Protein AF-A0A183DZM3-F1 (afdb_monomer_lite)

Foldseek 3Di:
DEAELCCVDPDPPCVVVSVVRVVCVVPDPAAYEYEYAEDDPVLDLVVSLVVLVVVLVPDDPVVCVVCDVCNSVVVSVVSVVCNVPFHHHDCVQVVVLVVCSPPPPDHDSYHQTGPSSPPD

Secondary structure (DSSP, 8-state):
-B--GGGTS--TT-HHHHHHHHHHHHH--S-EEEE-SB-STT--HHHHHHHHHHHHHHS-HHHHHHH-TTHHHHHHHHHHHHHHHH-BS--HHHHHHHHHHHH-SS--SEEEESHHHHH-

InterPro domains:
  IPR036291 NAD(P)-binding domain superfamily [SSF51735] (2-115)

Sequence (120 aa):
MCGSSCMLFAIPGYGPYASSKAALGAYTDVIMIMPGSFESGMQDTGRLLRMMDNVWNRSSQEIRNEYGSDYNDKAKAVVKQLQSKLIAKDITWVIEAYYEAIAAKRPKLLYRIGWDAVLL

Radius of gyration: 17.03 Å; chains: 1; bounding box: 40×25×46 Å

pLDDT: mean 90.82, std 5.56, range [72.31, 97.19]

Organism: NCBI:txid637853

Structure (mmCIF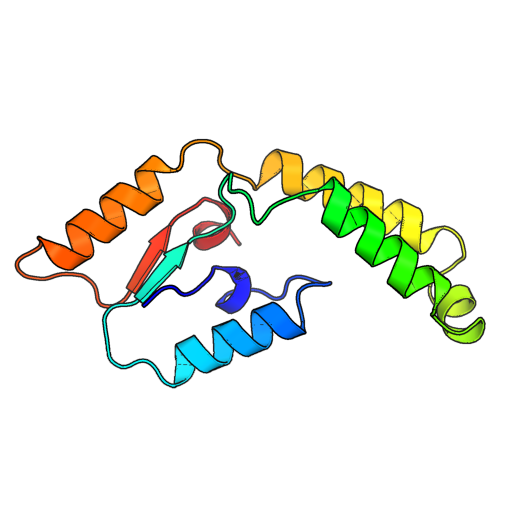, N/CA/C/O backbone):
data_AF-A0A183DZM3-F1
#
_entry.id   AF-A0A183DZM3-F1
#
loop_
_atom_site.group_PDB
_atom_site.id
_atom_site.type_symbol
_atom_site.label_atom_id
_atom_site.label_alt_id
_atom_site.label_comp_id
_atom_site.label_asym_id
_atom_site.label_entity_id
_atom_site.label_seq_id
_atom_site.pdbx_PDB_ins_code
_atom_site.Cartn_x
_atom_site.Cartn_y
_atom_site.Cartn_z
_atom_site.occupancy
_atom_site.B_iso_or_equiv
_atom_site.auth_seq_id
_atom_site.auth_comp_id
_atom_site.auth_asym_id
_atom_site.auth_atom_id
_atom_site.pdbx_PDB_model_num
ATOM 1 N N . MET A 1 1 ? 0.915 -3.387 -15.639 1.00 90.75 1 MET A N 1
ATOM 2 C CA . MET A 1 1 ? -0.263 -3.114 -14.783 1.00 90.75 1 MET A CA 1
ATOM 3 C C . MET A 1 1 ? 0.161 -2.797 -13.356 1.00 90.75 1 MET A C 1
ATOM 5 O O . MET A 1 1 ? 1.166 -3.327 -12.896 1.00 90.75 1 MET A O 1
ATOM 9 N N . CYS A 1 2 ? -0.589 -1.934 -12.663 1.00 90.81 2 CYS A N 1
ATOM 10 C CA . CYS A 1 2 ? -0.285 -1.502 -11.293 1.00 90.81 2 CYS A CA 1
ATOM 11 C C . CYS A 1 2 ? -1.059 -2.335 -10.257 1.00 90.81 2 CYS A C 1
ATOM 13 O O . CYS A 1 2 ? -2.258 -2.126 -10.048 1.00 90.81 2 CYS A O 1
ATOM 15 N N . GLY A 1 3 ? -0.365 -3.258 -9.594 1.00 93.25 3 GLY A N 1
ATOM 16 C CA . GLY A 1 3 ? -0.841 -4.031 -8.447 1.00 93.25 3 GLY A CA 1
ATOM 17 C C . GLY A 1 3 ? -0.762 -3.247 -7.131 1.00 93.25 3 GLY A C 1
ATOM 18 O O . GLY A 1 3 ? -0.897 -2.021 -7.115 1.00 93.25 3 GLY A O 1
ATOM 19 N N . SER A 1 4 ? -0.609 -3.954 -6.011 1.00 92.81 4 SER A N 1
ATOM 20 C CA . SER A 1 4 ? -0.386 -3.388 -4.671 1.00 92.81 4 SER A CA 1
ATOM 21 C C . SER A 1 4 ? 0.085 -4.479 -3.705 1.00 92.81 4 SER A C 1
ATOM 23 O O . SER A 1 4 ? -0.353 -5.621 -3.833 1.00 92.81 4 SER A O 1
ATOM 25 N N . SER A 1 5 ? 0.925 -4.138 -2.725 1.00 90.81 5 SER A N 1
ATOM 26 C CA . SER A 1 5 ? 1.377 -5.059 -1.667 1.00 90.81 5 SER A CA 1
ATOM 27 C C . SER A 1 5 ? 0.237 -5.708 -0.873 1.00 90.81 5 SER A C 1
ATOM 29 O O . SER A 1 5 ? 0.394 -6.836 -0.422 1.00 90.81 5 SER A O 1
ATOM 31 N N . CYS A 1 6 ? -0.946 -5.086 -0.796 1.00 89.31 6 CYS A N 1
ATOM 32 C CA . CYS A 1 6 ? -2.123 -5.650 -0.118 1.00 89.31 6 CYS A CA 1
ATOM 33 C C . CYS A 1 6 ? -2.660 -6.959 -0.731 1.00 89.31 6 CYS A C 1
ATOM 35 O O . CYS A 1 6 ? -3.565 -7.572 -0.173 1.00 89.31 6 CYS A O 1
ATOM 37 N N . MET A 1 7 ? -2.137 -7.390 -1.884 1.00 88.25 7 MET A N 1
ATOM 38 C CA . MET A 1 7 ? -2.411 -8.725 -2.429 1.00 88.25 7 MET A CA 1
ATOM 39 C C . MET A 1 7 ? -1.595 -9.825 -1.734 1.00 88.25 7 MET A C 1
ATOM 41 O O . MET A 1 7 ? -1.902 -11.000 -1.905 1.00 88.25 7 MET A O 1
ATOM 45 N N . LEU A 1 8 ? -0.548 -9.460 -0.989 1.00 87.69 8 LEU A N 1
ATOM 46 C CA . LEU A 1 8 ? 0.330 -10.389 -0.274 1.00 87.69 8 LEU A CA 1
ATOM 47 C C . LEU A 1 8 ? -0.146 -10.629 1.162 1.00 87.69 8 LEU A C 1
ATOM 49 O O . LEU A 1 8 ? -0.032 -11.742 1.666 1.00 87.69 8 LEU A O 1
ATOM 53 N N . PHE A 1 9 ? -0.721 -9.607 1.795 1.00 84.50 9 PHE A N 1
ATOM 54 C CA . PHE A 1 9 ? -1.208 -9.658 3.170 1.00 84.50 9 PHE A CA 1
ATOM 55 C C . PHE A 1 9 ? -2.497 -8.851 3.329 1.00 84.50 9 PHE A C 1
ATOM 57 O O . PHE A 1 9 ? -2.724 -7.839 2.661 1.00 84.50 9 PHE A O 1
ATOM 64 N N . ALA A 1 10 ? -3.352 -9.286 4.253 1.00 78.69 10 ALA A N 1
ATOM 65 C CA . ALA A 1 10 ? -4.594 -8.593 4.550 1.00 78.69 10 ALA A CA 1
ATOM 66 C C . ALA A 1 10 ? -4.328 -7.342 5.399 1.00 78.69 10 ALA A C 1
ATOM 68 O O . ALA A 1 10 ? -3.736 -7.424 6.475 1.00 78.69 10 ALA A O 1
ATOM 69 N N . ILE A 1 11 ? -4.825 -6.191 4.943 1.00 77.06 11 ILE A N 1
ATOM 70 C CA . ILE A 1 11 ? -4.799 -4.944 5.713 1.00 77.06 11 ILE A CA 1
ATOM 71 C C . ILE A 1 11 ? -6.227 -4.624 6.170 1.00 77.06 11 ILE A C 1
ATOM 73 O O . ILE A 1 11 ? -7.082 -4.316 5.327 1.00 77.06 11 ILE A O 1
ATOM 77 N N . PRO A 1 12 ? -6.516 -4.669 7.484 1.00 72.31 12 PRO A N 1
ATOM 78 C CA . PRO A 1 12 ? -7.809 -4.250 8.010 1.00 72.31 12 PRO A CA 1
ATOM 79 C C . PRO A 1 12 ? -8.164 -2.829 7.546 1.00 72.31 12 PRO A C 1
ATOM 81 O O . PRO A 1 12 ? -7.328 -1.929 7.560 1.00 72.31 12 PRO A O 1
ATOM 84 N N . GLY A 1 13 ? -9.406 -2.630 7.098 1.00 74.94 13 GLY A N 1
ATOM 85 C CA . GLY A 1 13 ? -9.889 -1.339 6.586 1.00 74.94 13 GLY A CA 1
ATOM 86 C C . GLY A 1 13 ? -9.691 -1.105 5.082 1.00 74.94 13 GLY A C 1
ATOM 87 O O . GLY A 1 13 ? -10.297 -0.185 4.539 1.00 74.94 13 GLY A O 1
ATOM 88 N N . TYR A 1 14 ? -8.942 -1.962 4.379 1.00 79.38 14 TYR A N 1
ATOM 89 C CA . TYR A 1 14 ? -8.724 -1.852 2.927 1.00 79.38 14 TYR A CA 1
ATOM 90 C C . TYR A 1 14 ? -9.588 -2.813 2.101 1.00 79.38 14 TYR A C 1
ATOM 92 O O . TYR A 1 14 ? -9.318 -2.991 0.921 1.00 79.3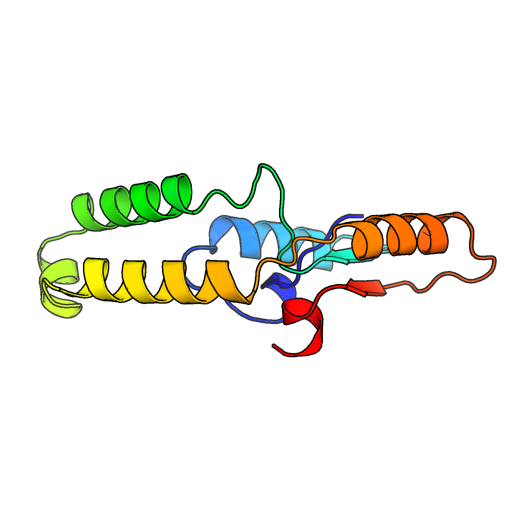8 14 TYR A O 1
ATOM 100 N N . GLY A 1 15 ? -10.634 -3.418 2.674 1.00 85.19 15 GLY A N 1
ATOM 101 C CA . GLY A 1 15 ? -11.411 -4.506 2.053 1.00 85.19 15 GLY A CA 1
ATOM 102 C C . GLY A 1 15 ? -11.759 -4.297 0.569 1.00 85.19 15 GLY A C 1
ATOM 103 O O . GLY A 1 15 ? -11.274 -5.066 -0.260 1.00 85.19 15 GLY A O 1
ATOM 104 N N . PRO A 1 16 ? -12.514 -3.242 0.197 1.00 88.31 16 PRO A N 1
ATOM 105 C CA . PRO A 1 16 ? -12.868 -2.985 -1.204 1.00 88.31 16 PRO A CA 1
ATOM 106 C C . PRO A 1 16 ? -11.662 -2.710 -2.114 1.00 88.31 16 PRO A C 1
ATOM 108 O O . PRO A 1 16 ? -11.669 -3.052 -3.295 1.00 88.31 16 PRO A O 1
ATOM 111 N N . TYR A 1 17 ? -10.613 -2.086 -1.576 1.00 88.94 17 TYR A N 1
ATOM 112 C CA . TYR A 1 17 ? -9.389 -1.803 -2.321 1.00 88.94 17 TYR A CA 1
ATOM 113 C C . TYR A 1 17 ? -8.578 -3.083 -2.567 1.00 88.94 17 TYR A C 1
ATOM 115 O O . TYR A 1 17 ? -8.170 -3.350 -3.696 1.00 88.94 17 TYR A O 1
ATOM 123 N N . ALA A 1 18 ? -8.389 -3.898 -1.528 1.00 90.56 18 ALA A N 1
ATOM 124 C CA . ALA A 1 18 ? -7.664 -5.159 -1.586 1.00 90.56 18 ALA A CA 1
ATOM 125 C C . ALA A 1 18 ? -8.366 -6.168 -2.500 1.00 90.56 18 ALA A C 1
ATOM 127 O O . ALA A 1 18 ? -7.702 -6.788 -3.325 1.00 90.56 18 ALA A O 1
ATOM 128 N N . SER A 1 19 ? -9.698 -6.274 -2.439 1.00 91.69 19 SER A N 1
ATOM 129 C CA . SER A 1 19 ? -10.455 -7.139 -3.351 1.00 91.69 19 SER A CA 1
ATOM 130 C C . SER A 1 19 ? -10.326 -6.690 -4.808 1.00 91.69 19 SER A C 1
ATOM 132 O O . SER A 1 19 ? -10.088 -7.518 -5.685 1.00 91.69 19 SER A O 1
ATOM 134 N N . SER A 1 20 ? -10.388 -5.379 -5.069 1.00 93.44 20 SER A N 1
ATOM 135 C CA . SER A 1 20 ? -10.196 -4.821 -6.415 1.00 93.44 20 SER A CA 1
ATOM 136 C C . SER A 1 20 ? -8.788 -5.094 -6.953 1.00 93.44 20 SER A C 1
ATOM 138 O O . SER A 1 20 ? -8.621 -5.455 -8.118 1.00 93.44 20 SER A O 1
ATOM 140 N N . LYS A 1 21 ? -7.760 -4.953 -6.107 1.00 93.19 21 LYS A N 1
ATOM 141 C CA . LYS A 1 21 ? -6.374 -5.258 -6.481 1.00 93.19 21 LYS A CA 1
ATOM 142 C C . LYS A 1 21 ? -6.165 -6.753 -6.701 1.00 93.19 21 LYS A C 1
ATOM 144 O O . LYS A 1 21 ? -5.581 -7.107 -7.715 1.00 93.19 21 LYS A O 1
ATOM 149 N N . ALA A 1 22 ? -6.698 -7.615 -5.838 1.00 92.50 22 ALA A N 1
ATOM 150 C CA . ALA A 1 22 ? -6.635 -9.064 -6.013 1.00 92.50 22 ALA A CA 1
ATOM 151 C C . ALA A 1 22 ? -7.304 -9.517 -7.320 1.00 92.50 22 ALA A C 1
ATOM 153 O O . ALA A 1 22 ? -6.736 -10.330 -8.046 1.00 92.50 22 ALA A O 1
ATOM 154 N N . ALA A 1 23 ? -8.460 -8.938 -7.668 1.00 94.06 23 ALA A N 1
ATOM 155 C CA . ALA A 1 23 ? -9.108 -9.187 -8.952 1.00 94.06 23 ALA A CA 1
ATOM 156 C C . ALA A 1 23 ? -8.196 -8.789 -10.123 1.00 94.06 23 ALA A C 1
ATOM 158 O O . ALA A 1 23 ? -7.959 -9.596 -11.017 1.00 94.06 23 ALA A O 1
ATOM 159 N N . LEU A 1 24 ? -7.608 -7.587 -10.090 1.00 93.12 24 LEU A N 1
ATOM 160 C CA . LEU A 1 24 ? -6.622 -7.167 -11.092 1.00 93.12 24 LEU A CA 1
ATOM 161 C C . LEU A 1 24 ? -5.455 -8.163 -11.188 1.00 93.12 24 LEU A C 1
ATOM 163 O O . LEU A 1 24 ? -5.034 -8.504 -12.289 1.00 93.12 24 LEU A O 1
ATOM 167 N N . GLY A 1 25 ? -4.967 -8.645 -10.044 1.00 92.00 25 GLY A N 1
ATOM 168 C CA . GLY A 1 25 ? -3.936 -9.674 -9.938 1.00 92.00 25 GLY A CA 1
ATOM 169 C C . GLY A 1 25 ? -4.281 -10.962 -10.682 1.00 92.00 25 GLY A C 1
ATOM 170 O O . GLY A 1 25 ? -3.442 -11.496 -11.398 1.00 92.00 25 GLY A O 1
ATOM 171 N N . ALA A 1 26 ? -5.522 -11.427 -10.543 1.00 91.81 26 ALA A N 1
ATOM 172 C CA . ALA A 1 26 ? -5.991 -12.677 -11.133 1.00 91.81 26 ALA A CA 1
ATOM 173 C C . ALA A 1 26 ? -6.235 -12.596 -12.650 1.00 91.81 26 ALA A C 1
ATOM 175 O O . ALA A 1 26 ? -6.043 -13.588 -13.347 1.00 91.81 26 ALA A O 1
ATOM 176 N N . TYR A 1 27 ? -6.661 -11.437 -13.162 1.00 92.38 27 TYR A N 1
ATOM 177 C CA . TYR A 1 27 ? -7.036 -11.275 -14.576 1.00 92.38 27 TYR A CA 1
ATOM 178 C C . TYR A 1 27 ? -5.922 -10.723 -15.473 1.00 92.38 27 TYR A C 1
ATOM 180 O O . TYR A 1 27 ? -6.102 -10.650 -16.686 1.00 92.38 27 TYR A O 1
ATOM 188 N N . THR A 1 28 ? -4.796 -10.293 -14.906 1.00 90.62 28 THR A N 1
ATOM 189 C CA . THR A 1 28 ? -3.711 -9.678 -15.681 1.00 90.62 28 THR A CA 1
ATOM 190 C C . THR A 1 28 ? -2.742 -10.732 -16.218 1.00 90.62 28 THR A C 1
ATOM 192 O O . THR A 1 28 ? -2.184 -11.506 -15.448 1.00 90.62 28 THR A O 1
ATOM 195 N N . ASP A 1 29 ? -2.457 -10.680 -17.519 1.00 92.44 29 ASP A N 1
ATOM 196 C CA . ASP A 1 29 ? -1.464 -11.507 -18.225 1.00 92.44 29 ASP A CA 1
ATOM 197 C C . ASP A 1 29 ? -0.207 -10.724 -18.670 1.00 92.44 29 ASP A C 1
ATOM 199 O O . ASP A 1 29 ? 0.715 -11.284 -19.263 1.00 92.44 29 ASP A O 1
ATOM 203 N N . VAL A 1 30 ? -0.136 -9.429 -18.351 1.00 94.06 30 VAL A N 1
ATOM 204 C CA . VAL A 1 30 ? 1.017 -8.552 -18.615 1.00 94.06 30 VAL A CA 1
ATOM 205 C C . VAL A 1 30 ? 1.876 -8.317 -17.366 1.00 94.06 30 VAL A C 1
ATOM 207 O O . VAL A 1 30 ? 1.484 -8.636 -16.245 1.00 94.06 30 VAL A O 1
ATOM 210 N N . ILE A 1 31 ? 3.044 -7.683 -17.541 1.00 95.62 31 ILE A N 1
ATOM 211 C CA . ILE A 1 31 ? 3.959 -7.332 -16.441 1.00 95.62 31 ILE A CA 1
ATOM 212 C C . ILE A 1 31 ? 3.226 -6.565 -15.334 1.00 95.62 31 ILE A C 1
ATOM 214 O O . ILE A 1 31 ? 2.518 -5.581 -15.592 1.00 95.62 31 ILE A O 1
ATOM 218 N N . MET A 1 32 ? 3.447 -6.978 -14.089 1.00 95.56 32 MET A N 1
ATOM 219 C CA . MET A 1 32 ? 2.853 -6.381 -12.904 1.00 95.56 32 MET A CA 1
ATOM 220 C C . MET A 1 32 ? 3.893 -5.666 -12.045 1.00 95.56 32 MET A C 1
ATOM 222 O O . MET A 1 32 ? 4.904 -6.243 -11.650 1.00 95.56 32 MET A O 1
ATOM 226 N N . ILE A 1 33 ? 3.597 -4.417 -11.694 1.00 95.56 33 ILE A N 1
ATOM 227 C CA . ILE A 1 33 ? 4.326 -3.665 -10.675 1.00 95.56 33 ILE A CA 1
ATOM 228 C C . ILE A 1 33 ? 3.470 -3.653 -9.411 1.00 95.56 33 ILE A C 1
ATOM 230 O O . ILE A 1 33 ? 2.369 -3.109 -9.424 1.00 95.56 33 ILE A O 1
ATOM 234 N N . MET A 1 34 ? 3.947 -4.265 -8.332 1.00 94.56 34 MET A N 1
ATOM 235 C CA . MET A 1 34 ? 3.311 -4.314 -7.015 1.00 94.56 34 MET A CA 1
ATOM 236 C C . MET A 1 34 ? 4.044 -3.380 -6.047 1.00 94.56 34 MET A C 1
ATOM 238 O O . MET A 1 34 ? 4.951 -3.821 -5.334 1.00 94.56 34 MET A O 1
ATOM 242 N N . PRO A 1 35 ? 3.667 -2.092 -6.012 1.00 94.31 35 PRO A N 1
ATOM 243 C CA . PRO A 1 35 ? 4.197 -1.173 -5.029 1.00 94.31 35 PRO A CA 1
ATOM 244 C C . PRO A 1 35 ? 3.585 -1.440 -3.653 1.00 94.31 35 PRO A C 1
ATOM 246 O O . PRO A 1 35 ? 2.402 -1.774 -3.512 1.00 94.31 35 PRO A O 1
ATOM 249 N N . GLY A 1 36 ? 4.428 -1.245 -2.656 1.00 92.25 36 GLY A N 1
ATOM 250 C CA . GLY A 1 36 ? 4.090 -1.079 -1.265 1.00 92.25 36 GLY A CA 1
ATOM 251 C C . GLY A 1 36 ? 3.500 0.290 -0.942 1.00 92.25 36 GLY A C 1
ATOM 252 O O . GLY A 1 36 ? 2.874 0.949 -1.779 1.00 92.25 36 GLY A O 1
ATOM 253 N N . SER A 1 37 ? 3.721 0.732 0.287 1.00 90.44 37 SER A N 1
ATOM 254 C CA . SER A 1 37 ? 3.252 2.015 0.792 1.00 90.44 37 SER A CA 1
ATOM 255 C C . SER A 1 37 ? 4.269 3.110 0.476 1.00 90.44 37 SER A C 1
ATOM 257 O O . SER A 1 37 ? 5.351 3.153 1.052 1.00 90.44 37 SER A O 1
ATOM 259 N N . PHE A 1 38 ? 3.909 4.016 -0.432 1.00 91.69 38 PHE A N 1
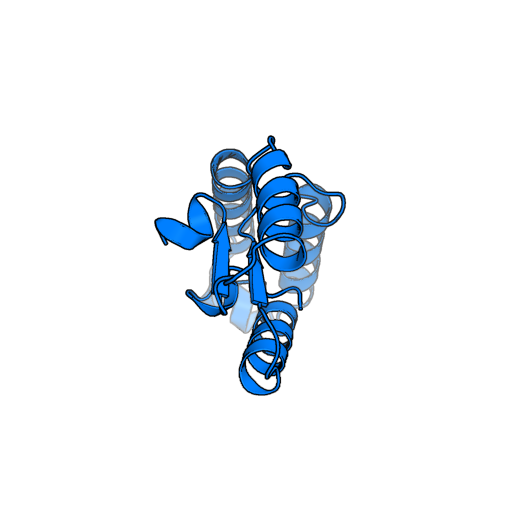ATOM 260 C CA . PHE A 1 38 ? 4.736 5.156 -0.834 1.00 91.69 38 PHE A CA 1
ATOM 261 C C . PHE A 1 38 ? 3.987 6.475 -0.653 1.00 91.69 38 PHE A C 1
ATOM 263 O O . PHE A 1 38 ? 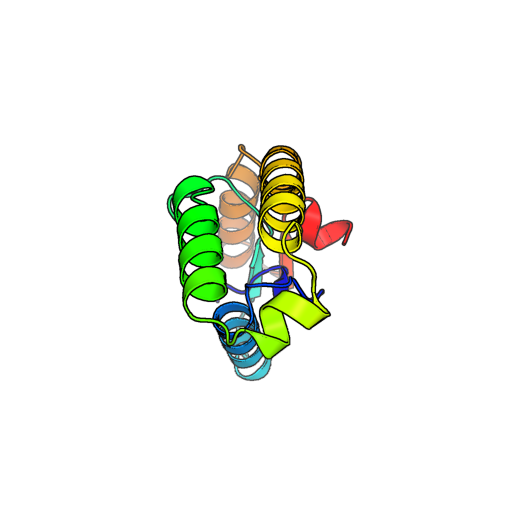2.759 6.535 -0.811 1.00 91.69 38 PHE A O 1
ATOM 270 N N . GLU A 1 39 ? 4.736 7.530 -0.331 1.00 87.94 39 GLU A N 1
ATOM 271 C CA . GLU A 1 39 ? 4.210 8.882 -0.197 1.00 87.94 39 GLU A CA 1
ATOM 272 C C . GLU A 1 39 ? 3.593 9.312 -1.529 1.00 87.94 39 GLU A C 1
ATOM 274 O O . GLU A 1 39 ? 4.239 9.403 -2.570 1.00 87.94 39 GLU A O 1
ATOM 279 N N . SER A 1 40 ? 2.279 9.489 -1.503 1.00 82.94 40 SER A N 1
ATOM 280 C CA . SER A 1 40 ? 1.466 9.829 -2.661 1.00 82.94 40 SER A CA 1
ATOM 281 C C . SER A 1 40 ? 0.202 10.525 -2.179 1.00 82.94 40 SER A C 1
ATOM 283 O O . SER A 1 40 ? -0.202 10.365 -1.027 1.00 82.94 40 SER A O 1
ATOM 285 N N . GLY A 1 41 ? -0.492 11.227 -3.075 1.00 76.50 41 GLY A N 1
ATOM 286 C CA . GLY A 1 41 ? -1.778 11.853 -2.743 1.00 76.50 41 GLY A CA 1
ATOM 287 C C . GLY A 1 41 ? -2.882 10.867 -2.323 1.00 76.50 41 GLY A C 1
ATOM 288 O O . GLY A 1 41 ? -3.931 11.293 -1.850 1.00 76.50 41 GLY A O 1
ATOM 289 N N . MET A 1 42 ? -2.676 9.552 -2.486 1.00 74.06 42 MET A N 1
ATOM 290 C CA . MET A 1 42 ? -3.633 8.526 -2.057 1.00 74.06 42 MET A CA 1
ATOM 291 C C . MET A 1 42 ? -3.515 8.175 -0.568 1.00 74.06 42 MET A C 1
ATOM 293 O O . MET A 1 42 ? -4.519 7.818 0.047 1.00 74.06 42 MET A O 1
ATOM 297 N N . GLN A 1 43 ? -2.316 8.268 0.013 1.00 75.62 43 GLN A N 1
ATOM 298 C CA . GLN A 1 43 ? -2.024 7.834 1.384 1.00 75.62 43 GLN A CA 1
ATOM 299 C C . GLN A 1 43 ? -2.197 8.986 2.388 1.00 75.62 43 GLN A C 1
ATOM 301 O O . GLN A 1 43 ? -1.267 9.372 3.089 1.00 75.62 43 GLN A O 1
ATOM 306 N N . ASP A 1 44 ? -3.404 9.553 2.457 1.00 84.00 44 ASP A N 1
ATOM 307 C CA . ASP A 1 44 ? -3.743 10.609 3.420 1.00 84.00 44 ASP A CA 1
ATOM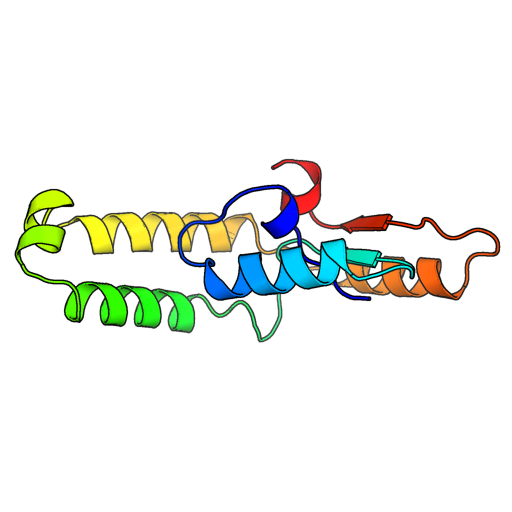 308 C C . ASP A 1 44 ? -4.209 9.997 4.754 1.00 84.00 44 ASP A C 1
ATOM 310 O O . ASP A 1 44 ? -5.331 9.490 4.882 1.00 84.00 44 ASP A O 1
ATOM 314 N N . THR A 1 45 ? -3.350 10.087 5.774 1.00 85.81 45 THR A N 1
ATOM 315 C CA . THR A 1 45 ? -3.655 9.672 7.151 1.00 85.81 45 THR A CA 1
ATOM 316 C C . THR A 1 45 ? -4.920 10.324 7.693 1.00 85.81 45 THR A C 1
ATOM 318 O O . THR A 1 45 ? -5.771 9.648 8.266 1.00 85.81 45 THR A O 1
ATOM 321 N N . GLY A 1 46 ? -5.093 11.630 7.501 1.00 89.06 46 GLY A N 1
ATOM 322 C CA . GLY A 1 46 ? -6.253 12.363 8.001 1.00 89.06 46 GLY A CA 1
ATOM 323 C C . GLY A 1 46 ? -7.557 11.936 7.327 1.00 89.06 46 GLY A C 1
ATOM 324 O O . GLY A 1 46 ? -8.607 11.874 7.972 1.00 89.06 46 GLY A O 1
ATOM 325 N N . ARG A 1 47 ? -7.516 11.602 6.035 1.00 88.00 47 ARG A N 1
ATOM 326 C CA . ARG A 1 47 ? -8.662 11.013 5.326 1.00 88.00 47 ARG A CA 1
ATOM 327 C C . ARG A 1 47 ? -9.011 9.628 5.871 1.00 88.00 47 ARG A C 1
ATOM 329 O O . ARG A 1 47 ? -10.191 9.366 6.107 1.00 88.00 47 ARG A O 1
ATOM 336 N N . LEU A 1 48 ? -8.015 8.773 6.102 1.00 87.69 48 LEU A N 1
ATOM 337 C CA . LEU A 1 48 ? -8.229 7.424 6.630 1.00 87.69 48 LEU A CA 1
ATOM 338 C C . LEU A 1 48 ? -8.835 7.454 8.041 1.00 87.69 48 LEU A C 1
ATOM 340 O O . LEU A 1 48 ? -9.820 6.770 8.300 1.00 87.69 48 LEU A O 1
ATOM 344 N N . LEU A 1 49 ? -8.320 8.313 8.923 1.00 91.44 49 LEU A N 1
ATOM 345 C CA . LEU A 1 49 ? -8.843 8.468 10.285 1.00 91.44 49 LEU A CA 1
ATOM 346 C C . LEU A 1 49 ? -10.306 8.932 10.297 1.00 91.44 49 LEU A C 1
ATOM 348 O O . LEU A 1 49 ? -11.119 8.379 11.032 1.00 91.44 49 LEU A O 1
ATOM 352 N N . ARG A 1 50 ? -10.671 9.883 9.425 1.00 92.75 50 ARG A N 1
ATOM 353 C CA . ARG A 1 50 ? -12.069 10.321 9.268 1.00 92.75 50 ARG A CA 1
ATOM 354 C C . ARG A 1 50 ? -12.974 9.205 8.750 1.00 92.75 50 ARG A C 1
ATOM 356 O O . ARG A 1 50 ? -14.119 9.100 9.177 1.00 92.75 50 ARG A O 1
ATOM 363 N N . MET A 1 51 ? -12.480 8.356 7.845 1.00 89.62 51 MET A N 1
ATOM 364 C CA . MET A 1 51 ? -13.223 7.168 7.417 1.00 89.62 51 MET A CA 1
ATOM 365 C C . MET A 1 51 ? -13.472 6.201 8.578 1.00 89.62 51 MET A C 1
ATOM 367 O O . MET A 1 51 ? -14.580 5.682 8.682 1.00 89.62 51 MET A O 1
ATOM 371 N N . MET A 1 52 ? -12.488 5.990 9.456 1.00 91.81 52 MET A N 1
ATOM 372 C CA . MET A 1 52 ? -12.653 5.137 10.639 1.00 91.81 52 MET A CA 1
ATOM 373 C C . MET A 1 52 ? -13.724 5.690 11.582 1.00 91.81 52 MET A C 1
ATOM 375 O O . MET A 1 52 ? -14.636 4.952 11.949 1.00 91.81 52 MET A O 1
ATOM 379 N N . ASP A 1 53 ? -13.686 6.994 11.880 1.00 94.31 53 ASP A N 1
ATOM 380 C CA . ASP A 1 53 ? -14.716 7.650 12.695 1.00 94.31 53 ASP A CA 1
ATOM 381 C C . ASP A 1 53 ? -16.108 7.518 12.065 1.00 94.31 53 ASP A C 1
ATOM 383 O O . ASP A 1 53 ? -17.074 7.190 12.751 1.00 94.31 53 ASP A O 1
ATOM 387 N N . ASN A 1 54 ? -16.222 7.704 10.748 1.00 93.75 54 ASN A N 1
ATOM 388 C CA . ASN A 1 54 ? -17.492 7.558 10.037 1.00 93.75 54 ASN A CA 1
ATOM 389 C C . ASN A 1 54 ? -18.042 6.129 10.104 1.00 93.75 54 ASN A C 1
ATOM 391 O O . ASN A 1 54 ? -19.245 5.952 10.288 1.00 93.75 54 ASN A O 1
ATOM 395 N N . VAL A 1 55 ? -17.192 5.111 9.939 1.00 92.25 55 VAL A N 1
ATOM 396 C CA . VAL A 1 55 ? -17.612 3.707 10.044 1.00 92.25 55 VAL A CA 1
ATOM 397 C C . VAL A 1 55 ? -18.033 3.399 11.476 1.00 92.25 55 VAL A C 1
ATOM 399 O O . VAL A 1 55 ? -19.145 2.922 11.680 1.00 92.25 55 VAL A O 1
ATOM 402 N N . TRP A 1 56 ? -17.215 3.763 12.466 1.00 94.50 56 TRP A N 1
ATOM 403 C CA . TRP A 1 56 ? -17.527 3.568 13.881 1.00 94.50 56 TRP A CA 1
ATOM 404 C C . TRP A 1 56 ? -18.856 4.219 14.274 1.00 94.50 56 TRP A C 1
ATOM 406 O O . TRP A 1 56 ? -19.716 3.565 14.866 1.00 94.50 56 TRP A O 1
ATOM 416 N N . ASN A 1 57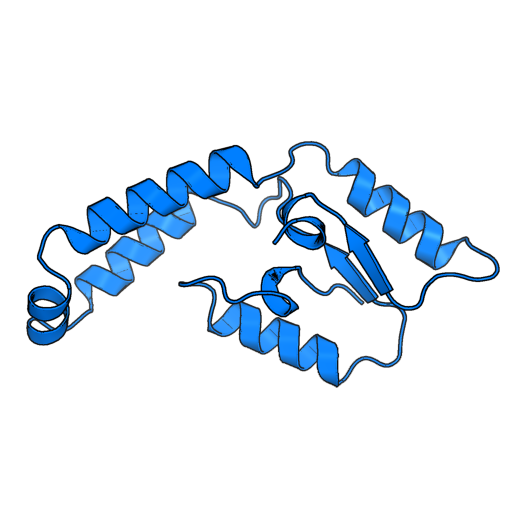 ? -19.067 5.475 13.867 1.00 94.38 57 ASN A N 1
ATOM 417 C CA . ASN A 1 57 ? -20.276 6.251 14.153 1.00 94.38 57 ASN A CA 1
ATOM 418 C C . ASN A 1 57 ? -21.533 5.730 13.433 1.00 94.38 57 ASN A C 1
ATOM 420 O O . ASN A 1 57 ? -22.647 6.044 13.855 1.00 94.38 57 ASN A O 1
ATOM 424 N N . ARG A 1 58 ? -21.377 4.895 12.402 1.00 95.50 58 ARG A N 1
ATOM 425 C CA . ARG A 1 58 ? -22.482 4.211 11.712 1.00 95.50 58 ARG A CA 1
ATOM 426 C C . ARG A 1 58 ? -22.721 2.783 12.204 1.00 95.50 58 ARG A C 1
ATOM 428 O O . ARG A 1 58 ? -23.791 2.245 11.935 1.00 95.50 58 ARG A O 1
ATOM 435 N N . SER A 1 59 ? -21.762 2.178 12.903 1.00 94.12 59 SER A N 1
ATOM 436 C CA . SER A 1 59 ? -21.913 0.842 13.486 1.00 94.12 59 SER A CA 1
ATOM 437 C C . SER A 1 59 ? -23.030 0.796 14.529 1.00 94.12 59 SER A C 1
ATOM 439 O O . SER A 1 59 ? -23.270 1.779 15.236 1.00 94.12 59 SER A O 1
ATOM 441 N N . SER A 1 60 ? -23.684 -0.362 14.644 1.00 95.81 60 SER A N 1
ATOM 442 C CA . SER A 1 60 ? -24.704 -0.610 15.664 1.00 95.81 60 SER A CA 1
ATOM 443 C C . SER A 1 60 ? -24.111 -0.558 17.074 1.00 95.81 60 SER A C 1
ATOM 445 O O . SER A 1 60 ? -22.908 -0.748 17.277 1.00 95.81 60 SER A O 1
ATOM 447 N N . GLN A 1 61 ? -24.970 -0.329 18.070 1.00 95.31 61 GLN A N 1
ATOM 448 C CA . GLN A 1 61 ? -24.543 -0.336 19.468 1.00 95.31 61 GLN A CA 1
ATOM 449 C C . GLN A 1 61 ? -24.005 -1.709 19.894 1.00 95.31 61 GLN A C 1
ATOM 451 O O . GLN A 1 61 ? -23.058 -1.769 20.667 1.00 95.31 61 GLN A O 1
ATOM 456 N N . GLU A 1 62 ? -24.566 -2.793 19.354 1.00 96.75 62 GLU A N 1
ATOM 457 C CA . GLU A 1 62 ? -24.091 -4.163 19.572 1.00 96.75 62 GLU A CA 1
ATOM 458 C C . GLU A 1 62 ? -22.618 -4.320 19.174 1.00 96.75 62 GLU A C 1
ATOM 460 O O . GLU A 1 62 ? -21.803 -4.693 20.012 1.00 96.75 62 GLU A O 1
ATOM 465 N N . ILE A 1 63 ? -22.252 -3.904 17.956 1.00 95.00 63 ILE A N 1
ATOM 466 C CA . ILE A 1 63 ? -20.862 -3.939 17.478 1.00 95.00 63 ILE A CA 1
ATOM 467 C C . ILE A 1 63 ? -19.966 -3.051 18.347 1.00 95.00 63 ILE A C 1
ATOM 469 O O . ILE A 1 63 ? -18.873 -3.449 18.736 1.00 95.00 63 ILE A O 1
ATOM 473 N N . ARG A 1 64 ? -20.411 -1.841 18.706 1.00 94.50 64 ARG A N 1
ATOM 474 C CA . ARG A 1 64 ? -19.601 -0.971 19.577 1.00 94.50 64 ARG A CA 1
ATOM 475 C C . ARG A 1 64 ? -19.379 -1.563 20.967 1.00 94.50 64 ARG A C 1
ATOM 477 O O . ARG A 1 64 ? -18.317 -1.346 21.542 1.00 94.50 64 ARG A O 1
ATOM 484 N N . ASN A 1 65 ? -20.360 -2.289 21.498 1.00 95.50 65 ASN A N 1
ATOM 485 C CA . ASN A 1 65 ? -20.243 -2.980 22.778 1.00 95.50 65 ASN A CA 1
ATOM 486 C C . ASN A 1 65 ? -19.300 -4.185 22.675 1.00 95.50 65 ASN A C 1
ATOM 488 O O . ASN A 1 65 ? -18.495 -4.383 23.578 1.00 95.50 65 ASN A O 1
ATOM 492 N N . GLU A 1 66 ? -19.371 -4.945 21.579 1.00 96.38 66 GLU A N 1
ATOM 493 C CA . GLU A 1 66 ? -18.501 -6.098 21.314 1.00 96.38 66 GLU A CA 1
ATOM 494 C C . GLU A 1 66 ? -17.025 -5.690 21.233 1.00 96.38 66 GLU A C 1
ATOM 496 O O . GLU A 1 66 ? -16.172 -6.282 21.892 1.00 96.38 66 GLU A O 1
ATOM 501 N N . TYR A 1 67 ? -16.720 -4.644 20.462 1.00 94.12 67 TYR A N 1
ATOM 502 C CA . TYR A 1 67 ? -15.348 -4.159 20.296 1.00 94.12 67 TYR A CA 1
ATOM 503 C C . TYR A 1 67 ? -14.861 -3.295 21.472 1.00 94.12 67 TYR A C 1
ATOM 505 O O . TYR A 1 67 ? -13.655 -3.175 21.689 1.00 94.12 67 TYR A O 1
ATOM 513 N N . GLY A 1 68 ? -15.784 -2.705 22.235 1.00 95.00 68 GLY A N 1
ATOM 514 C CA . GLY A 1 68 ? -15.502 -1.782 23.330 1.00 95.00 68 GLY A CA 1
ATOM 515 C C . GLY A 1 68 ? -15.442 -0.318 22.885 1.00 95.00 68 GLY A C 1
ATOM 516 O O . GLY A 1 68 ? -15.033 0.016 21.772 1.00 95.00 68 GLY A O 1
ATOM 517 N N . SER A 1 69 ? -15.828 0.594 23.782 1.00 90.44 69 SER A N 1
ATOM 518 C CA . SER A 1 69 ? -15.956 2.028 23.475 1.00 90.44 69 SER A CA 1
ATOM 519 C C . SER A 1 69 ? -14.644 2.706 23.068 1.00 90.44 69 SER A C 1
ATOM 521 O O . SER A 1 69 ? -14.681 3.731 22.394 1.00 90.44 69 SER A O 1
ATOM 523 N N . ASP A 1 70 ? -13.497 2.148 23.463 1.00 93.88 70 ASP A N 1
ATOM 524 C CA . ASP A 1 70 ? -12.164 2.684 23.174 1.00 93.88 70 ASP A CA 1
ATOM 525 C C . ASP A 1 70 ? -11.501 2.068 21.925 1.00 93.88 70 ASP A C 1
ATOM 527 O O . ASP A 1 70 ? -10.392 2.462 21.548 1.00 93.88 70 ASP A O 1
ATOM 531 N N . TYR A 1 71 ? -12.177 1.133 21.245 1.00 94.19 71 TYR A N 1
ATOM 532 C CA . TYR A 1 71 ? -11.629 0.420 20.091 1.00 94.19 71 TYR A CA 1
ATOM 533 C C . TYR A 1 71 ? -11.229 1.358 18.957 1.00 94.19 71 TYR A C 1
ATOM 535 O O . TYR A 1 71 ? -10.120 1.259 18.435 1.00 94.19 71 TYR A O 1
ATOM 543 N N . ASN A 1 72 ? -12.111 2.286 18.576 1.00 94.00 72 ASN A N 1
ATOM 544 C CA . ASN A 1 72 ? -11.848 3.181 17.451 1.00 94.00 72 ASN A CA 1
ATOM 545 C C . ASN A 1 72 ? -10.615 4.062 17.706 1.00 94.00 72 ASN A C 1
ATOM 547 O O . ASN A 1 72 ? -9.805 4.273 16.805 1.00 94.00 72 ASN A O 1
ATOM 551 N N . ASP A 1 73 ? -10.412 4.522 18.941 1.00 95.38 73 ASP A N 1
ATOM 552 C CA . ASP A 1 73 ? -9.239 5.321 19.298 1.00 95.38 73 ASP A CA 1
ATOM 553 C C . ASP A 1 73 ? -7.952 4.490 19.293 1.00 95.38 73 ASP A C 1
ATOM 555 O O . ASP A 1 73 ? -6.946 4.926 18.722 1.00 95.38 73 ASP A O 1
ATOM 559 N N . LYS A 1 74 ? -7.994 3.257 19.818 1.00 94.69 74 LYS A N 1
ATOM 560 C CA . LYS A 1 74 ? -6.876 2.301 19.724 1.00 94.69 74 LYS A CA 1
ATOM 561 C C . LYS A 1 74 ? -6.530 1.976 18.271 1.00 94.69 74 LYS A C 1
ATOM 563 O O . LYS A 1 74 ? -5.364 2.041 17.884 1.00 94.69 74 LYS A O 1
ATOM 568 N N . ALA A 1 75 ? -7.532 1.685 17.444 1.00 92.56 75 ALA A N 1
ATOM 569 C CA . ALA A 1 75 ? -7.351 1.376 16.031 1.00 92.56 75 ALA A CA 1
ATOM 570 C C . ALA A 1 75 ? -6.732 2.564 15.276 1.00 92.56 75 ALA A C 1
ATOM 572 O O . ALA A 1 75 ? -5.762 2.394 14.536 1.00 92.56 75 ALA A O 1
ATOM 573 N N . LYS A 1 76 ? -7.228 3.788 15.509 1.00 93.25 76 LYS A N 1
ATOM 574 C CA . LYS A 1 76 ? -6.659 5.019 14.938 1.00 93.25 76 LYS A CA 1
ATOM 575 C C . LYS A 1 76 ? -5.202 5.233 15.361 1.00 93.25 76 LYS A C 1
ATOM 577 O O . LYS A 1 76 ? -4.395 5.678 14.544 1.00 93.25 76 LYS A O 1
ATOM 582 N N . ALA A 1 77 ? -4.845 4.922 16.609 1.00 94.31 77 ALA A N 1
ATOM 583 C CA . ALA A 1 77 ? -3.467 5.020 17.090 1.00 94.31 77 ALA A CA 1
ATOM 584 C C . ALA A 1 77 ? -2.531 4.040 16.360 1.00 94.31 77 ALA A C 1
ATOM 586 O O . ALA A 1 77 ? -1.461 4.449 15.902 1.00 94.31 77 ALA A O 1
ATOM 587 N N . VAL A 1 78 ? -2.963 2.787 16.172 1.00 91.50 78 VAL A N 1
ATOM 588 C CA . VAL A 1 78 ? -2.219 1.780 15.396 1.00 91.50 78 VAL A CA 1
ATOM 589 C C . VAL A 1 78 ? -2.034 2.237 13.949 1.00 91.50 78 VAL A C 1
ATOM 591 O O . VAL A 1 78 ? -0.916 2.220 13.441 1.00 91.50 78 VAL A O 1
ATOM 594 N N . VAL A 1 79 ? -3.094 2.724 13.297 1.00 89.81 79 VAL A N 1
ATOM 595 C CA . VAL A 1 79 ? -3.022 3.222 11.912 1.00 89.81 79 VAL A CA 1
ATOM 596 C C . VAL A 1 79 ? -2.025 4.373 11.774 1.00 89.81 79 VAL A C 1
ATOM 598 O O . VAL A 1 79 ? -1.190 4.341 10.871 1.00 89.81 79 VAL A O 1
ATOM 601 N N . LYS A 1 80 ? -2.049 5.358 12.684 1.00 91.25 80 LYS A N 1
ATOM 602 C CA . LYS A 1 80 ? -1.072 6.463 12.691 1.00 91.25 80 LYS A CA 1
ATOM 603 C C . LYS A 1 80 ? 0.363 5.955 12.819 1.00 91.25 80 LYS A C 1
ATOM 605 O O . LYS A 1 80 ? 1.249 6.444 12.122 1.00 91.25 80 LYS A O 1
ATOM 610 N N . GLN A 1 81 ? 0.593 4.987 13.706 1.00 90.81 81 GLN A N 1
ATOM 611 C CA . GLN A 1 81 ? 1.920 4.416 13.928 1.00 90.81 81 GLN A CA 1
ATOM 612 C C . GLN A 1 81 ? 2.414 3.612 12.718 1.00 90.81 81 GLN A C 1
ATOM 614 O O . GLN A 1 81 ? 3.596 3.669 12.389 1.00 90.81 81 GLN A O 1
ATOM 619 N N . LEU A 1 82 ? 1.529 2.858 12.063 1.00 87.00 82 LEU A N 1
ATOM 620 C CA . LEU A 1 82 ? 1.877 2.084 10.874 1.00 87.00 82 LEU A CA 1
ATOM 621 C C . LEU A 1 82 ? 2.164 2.999 9.687 1.00 87.00 82 LEU A C 1
ATOM 623 O O . LEU A 1 82 ? 3.200 2.847 9.048 1.00 87.00 82 LEU A O 1
ATOM 627 N N . GLN A 1 83 ? 1.308 3.988 9.420 1.00 86.62 83 GLN A N 1
ATOM 628 C CA . GLN A 1 83 ? 1.523 4.904 8.300 1.00 86.62 83 GLN A CA 1
ATOM 629 C C . GLN A 1 83 ? 2.800 5.733 8.449 1.00 86.62 83 GLN A C 1
ATOM 631 O O . GLN A 1 83 ? 3.506 5.919 7.464 1.00 86.62 83 GLN A O 1
ATOM 636 N N . SER A 1 84 ? 3.158 6.167 9.661 1.00 87.19 84 SER A N 1
ATOM 637 C CA . SER A 1 84 ? 4.405 6.919 9.864 1.00 87.19 84 SER A CA 1
ATOM 638 C C . SER A 1 84 ? 5.675 6.089 9.646 1.00 87.19 84 SER A C 1
ATOM 640 O O . SER A 1 84 ? 6.731 6.665 9.395 1.00 87.19 84 SER A O 1
ATOM 642 N N . LYS A 1 85 ? 5.585 4.755 9.736 1.00 86.31 85 LYS A N 1
ATOM 643 C CA . LYS A 1 85 ? 6.722 3.832 9.584 1.00 86.31 85 LYS A CA 1
ATOM 644 C C . LYS A 1 85 ? 6.796 3.164 8.214 1.00 86.31 85 LYS A C 1
ATOM 646 O O . LYS A 1 85 ? 7.894 2.901 7.739 1.00 86.31 85 LYS A O 1
ATOM 651 N N . LEU A 1 86 ? 5.649 2.838 7.619 1.00 85.38 86 LEU A N 1
ATOM 652 C CA . LEU A 1 86 ? 5.573 2.029 6.401 1.00 85.38 86 LEU A CA 1
ATOM 653 C C . LEU A 1 86 ? 5.535 2.868 5.123 1.00 85.38 86 LEU A C 1
ATOM 655 O O . LEU A 1 86 ? 5.915 2.359 4.075 1.00 85.38 86 LEU A O 1
ATOM 659 N N . ILE A 1 87 ? 5.091 4.129 5.186 1.00 89.00 87 ILE A N 1
ATOM 660 C CA . ILE A 1 87 ? 5.058 4.998 4.006 1.00 89.00 87 ILE A CA 1
ATOM 661 C C . ILE A 1 87 ? 6.486 5.444 3.677 1.00 89.00 87 ILE A C 1
ATOM 663 O O . ILE A 1 87 ? 7.066 6.298 4.351 1.00 89.00 87 ILE A O 1
ATOM 667 N N . ALA A 1 88 ? 7.048 4.874 2.614 1.00 90.69 88 ALA A N 1
ATOM 668 C CA . ALA A 1 88 ? 8.323 5.300 2.063 1.00 90.69 88 ALA A CA 1
ATOM 669 C C . ALA A 1 88 ? 8.165 6.650 1.344 1.00 90.69 88 ALA A C 1
ATOM 671 O O . ALA A 1 88 ? 7.335 6.793 0.448 1.00 90.69 88 ALA A O 1
ATOM 672 N N . LYS A 1 89 ? 8.977 7.642 1.725 1.00 90.06 89 LYS A N 1
ATOM 673 C CA . LYS A 1 89 ? 8.967 8.983 1.107 1.00 90.06 89 LYS A CA 1
ATOM 674 C C . LYS A 1 89 ? 9.641 9.021 -0.260 1.00 90.06 89 LYS A C 1
ATOM 676 O O . LYS A 1 89 ? 9.278 9.810 -1.124 1.00 90.06 89 LYS A O 1
ATOM 681 N N . ASP A 1 90 ? 10.640 8.165 -0.445 1.00 91.12 90 ASP A N 1
ATOM 682 C CA . ASP A 1 90 ? 11.356 8.061 -1.706 1.00 91.12 90 ASP A CA 1
ATOM 683 C C . ASP A 1 90 ? 10.568 7.196 -2.697 1.00 91.12 90 ASP A C 1
ATOM 685 O O . ASP A 1 90 ? 10.528 5.970 -2.593 1.00 91.12 90 ASP A O 1
ATOM 689 N N . ILE A 1 91 ? 9.933 7.854 -3.666 1.00 93.12 91 ILE A N 1
ATOM 690 C CA . ILE A 1 91 ? 9.160 7.199 -4.727 1.00 93.12 91 ILE A CA 1
ATOM 691 C C . ILE A 1 91 ? 10.028 6.718 -5.896 1.00 93.12 91 ILE A C 1
ATOM 693 O O . ILE A 1 91 ? 9.510 6.067 -6.806 1.00 93.12 91 ILE A O 1
ATOM 697 N N . THR A 1 92 ? 11.334 7.011 -5.890 1.00 94.56 92 THR A N 1
ATOM 698 C CA . THR A 1 92 ? 12.257 6.681 -6.989 1.00 94.56 92 THR A CA 1
ATOM 699 C C . THR A 1 92 ? 12.258 5.186 -7.285 1.00 94.56 92 THR A C 1
ATOM 701 O O . THR A 1 92 ? 12.270 4.790 -8.444 1.00 94.56 92 THR A O 1
ATOM 704 N N . TRP A 1 93 ? 12.085 4.351 -6.260 1.00 93.69 93 TRP A N 1
ATOM 705 C CA . TRP A 1 93 ? 12.025 2.895 -6.383 1.00 93.69 93 TRP A CA 1
ATOM 706 C C . TRP A 1 93 ? 10.891 2.438 -7.307 1.00 93.69 93 TRP A C 1
ATOM 708 O O . TRP A 1 93 ? 11.031 1.484 -8.072 1.00 93.69 93 TRP A O 1
ATOM 718 N N . VAL A 1 94 ? 9.747 3.125 -7.241 1.00 94.38 94 VAL A N 1
ATOM 719 C CA . VAL A 1 94 ? 8.600 2.846 -8.109 1.00 94.38 94 VAL A CA 1
ATOM 720 C C . VAL A 1 94 ? 8.917 3.282 -9.537 1.00 94.38 94 VAL A C 1
ATOM 722 O O . VAL A 1 94 ? 8.658 2.526 -10.471 1.00 94.38 94 VAL A O 1
ATOM 725 N N . ILE A 1 95 ? 9.508 4.469 -9.707 1.00 95.19 95 ILE A N 1
ATOM 726 C CA . ILE A 1 95 ? 9.886 5.022 -11.016 1.00 95.19 95 ILE A CA 1
ATOM 727 C C . ILE A 1 95 ? 10.884 4.099 -11.725 1.00 95.19 95 ILE A C 1
ATOM 729 O O . ILE A 1 95 ? 10.668 3.731 -12.880 1.00 95.19 95 ILE A O 1
ATOM 733 N N . GLU A 1 96 ? 11.939 3.682 -11.029 1.00 95.88 96 GLU A N 1
ATOM 734 C CA . GLU A 1 96 ? 12.983 2.807 -11.565 1.00 95.88 96 GLU A CA 1
ATOM 735 C C . GLU A 1 96 ? 12.435 1.447 -11.988 1.00 95.88 96 GLU A C 1
ATOM 737 O O . GLU A 1 96 ? 12.790 0.947 -13.052 1.00 95.88 96 GLU A O 1
ATOM 742 N N . ALA A 1 97 ? 11.513 0.866 -11.222 1.00 95.88 97 ALA A N 1
ATOM 743 C CA . ALA A 1 97 ? 10.912 -0.403 -11.606 1.00 95.88 97 ALA A CA 1
ATOM 744 C C . ALA A 1 97 ? 9.995 -0.290 -12.829 1.00 95.88 97 ALA A C 1
ATOM 746 O O . ALA A 1 97 ? 9.972 -1.200 -13.656 1.00 95.88 97 ALA A O 1
ATOM 747 N N . TYR A 1 98 ? 9.254 0.815 -12.975 1.00 96.19 98 TYR A N 1
ATOM 748 C CA . TYR A 1 98 ? 8.518 1.075 -14.215 1.00 96.19 98 TYR A CA 1
ATOM 749 C C . TYR A 1 98 ? 9.473 1.240 -15.397 1.00 96.19 98 TYR A C 1
ATOM 751 O O . TYR A 1 98 ? 9.214 0.688 -16.466 1.00 96.19 98 TYR A O 1
ATOM 759 N N . TYR A 1 99 ? 10.583 1.955 -15.205 1.00 97.00 99 TYR A N 1
ATOM 760 C CA . TYR A 1 99 ? 11.604 2.112 -16.234 1.00 97.00 99 TYR A CA 1
ATOM 761 C C . TYR A 1 99 ? 12.208 0.760 -16.637 1.00 97.00 99 TYR A C 1
ATOM 763 O O . TYR A 1 99 ? 12.234 0.434 -17.822 1.00 97.00 99 TYR A O 1
ATOM 771 N N . GLU A 1 100 ? 12.617 -0.069 -15.672 1.00 96.44 100 GLU A N 1
ATOM 772 C CA . GLU A 1 100 ? 13.167 -1.403 -15.930 1.00 96.44 100 GLU A CA 1
ATOM 773 C C . GLU A 1 100 ? 12.153 -2.298 -16.655 1.00 96.44 100 GLU A C 1
ATOM 775 O O . GLU A 1 100 ? 12.498 -2.939 -17.646 1.00 96.44 100 GLU A O 1
ATOM 780 N N . ALA A 1 101 ? 10.892 -2.301 -16.216 1.00 96.31 101 ALA A N 1
ATOM 781 C CA . ALA A 1 101 ? 9.840 -3.113 -16.818 1.00 96.31 101 ALA A CA 1
ATOM 782 C C . ALA A 1 101 ? 9.585 -2.787 -18.298 1.00 96.31 101 ALA A C 1
ATOM 784 O O . ALA A 1 101 ? 9.163 -3.667 -19.048 1.00 96.31 101 ALA A O 1
ATOM 785 N N . ILE A 1 102 ? 9.832 -1.542 -18.715 1.00 95.88 102 ILE A N 1
ATOM 786 C CA . ILE A 1 102 ? 9.632 -1.084 -20.095 1.00 95.88 102 ILE A CA 1
ATOM 787 C C . ILE A 1 102 ? 10.918 -1.222 -20.922 1.00 95.88 102 ILE A C 1
ATOM 789 O O . ILE A 1 102 ? 10.857 -1.598 -22.090 1.00 95.88 102 ILE A O 1
ATOM 793 N N . ALA A 1 103 ? 12.077 -0.907 -20.340 1.00 97.19 103 ALA A N 1
ATOM 794 C CA . ALA A 1 103 ? 13.339 -0.798 -21.069 1.00 97.19 103 ALA A CA 1
ATOM 795 C C . ALA A 1 103 ? 14.159 -2.100 -21.107 1.00 97.19 103 ALA A C 1
ATOM 797 O O . ALA A 1 103 ? 15.024 -2.259 -21.972 1.00 97.19 103 ALA A O 1
ATOM 798 N N . ALA A 1 104 ? 13.940 -3.036 -20.178 1.00 96.81 104 ALA A N 1
ATOM 799 C CA . ALA A 1 104 ? 14.739 -4.254 -20.111 1.00 96.81 104 ALA A CA 1
ATOM 800 C C . ALA A 1 104 ? 14.462 -5.187 -21.299 1.00 96.81 104 ALA A C 1
ATOM 802 O O . ALA A 1 104 ? 13.324 -5.447 -21.675 1.00 96.81 104 ALA A O 1
ATOM 803 N N . LYS A 1 105 ? 15.522 -5.807 -21.835 1.00 96.81 105 LYS A N 1
ATOM 804 C CA . LYS A 1 105 ? 15.406 -6.843 -22.880 1.00 96.81 105 LYS A CA 1
ATOM 805 C C . LYS A 1 105 ? 14.653 -8.094 -22.399 1.00 96.81 105 LYS A C 1
ATOM 807 O O . LYS A 1 105 ? 14.096 -8.830 -23.209 1.00 96.81 105 LYS A O 1
ATOM 812 N N . ARG A 1 106 ? 14.707 -8.374 -21.094 1.00 95.25 106 ARG A N 1
ATOM 813 C CA . ARG A 1 106 ? 14.045 -9.504 -20.422 1.00 95.25 106 ARG A CA 1
ATOM 814 C C . ARG A 1 106 ? 13.502 -9.032 -19.066 1.00 95.25 106 ARG A C 1
ATOM 816 O O . ARG A 1 106 ? 14.151 -9.282 -18.051 1.00 95.25 106 ARG A O 1
ATOM 823 N N . PRO A 1 107 ? 12.381 -8.295 -19.049 1.00 95.38 107 PRO A N 1
ATOM 824 C CA . PRO A 1 107 ? 11.813 -7.781 -17.811 1.00 95.38 107 PRO A CA 1
ATOM 825 C C . PRO A 1 107 ? 11.244 -8.922 -16.965 1.00 95.38 107 PRO A C 1
ATOM 827 O O . PRO A 1 107 ? 10.882 -9.988 -17.474 1.00 95.38 107 PRO A O 1
ATOM 830 N N . LYS A 1 108 ? 11.139 -8.696 -15.656 1.00 94.44 108 LYS A N 1
ATOM 831 C CA . LYS A 1 108 ? 10.436 -9.621 -14.760 1.00 94.44 108 LYS A CA 1
ATOM 832 C C . LYS A 1 108 ? 8.934 -9.523 -15.021 1.00 94.44 108 LYS A C 1
ATOM 834 O O . LYS A 1 108 ? 8.416 -8.451 -15.313 1.00 94.44 108 LYS A O 1
ATOM 839 N N . LEU A 1 109 ? 8.209 -10.626 -14.849 1.00 93.50 109 LEU A N 1
ATOM 840 C CA . LEU A 1 109 ? 6.741 -10.595 -14.909 1.00 93.50 109 LEU A CA 1
ATOM 841 C C . LEU A 1 109 ? 6.131 -9.887 -13.692 1.00 93.50 109 LEU A C 1
ATOM 843 O O . LEU A 1 109 ? 5.038 -9.337 -13.785 1.00 93.50 109 LEU A O 1
ATOM 847 N N . LEU A 1 110 ? 6.847 -9.879 -12.564 1.00 93.81 110 LEU A N 1
ATOM 848 C CA . LEU A 1 110 ? 6.402 -9.273 -11.319 1.00 93.81 110 LEU A CA 1
ATOM 849 C C . LEU A 1 110 ? 7.534 -8.496 -10.635 1.00 93.81 110 LEU A C 1
ATOM 851 O O . LEU A 1 110 ? 8.577 -9.062 -10.305 1.00 93.81 110 LEU A O 1
ATOM 855 N N . TYR A 1 111 ? 7.280 -7.220 -10.357 1.00 95.12 111 TYR A N 1
ATOM 856 C CA . TYR A 1 111 ? 8.140 -6.339 -9.572 1.00 95.12 111 TYR A CA 1
ATOM 857 C C . TYR A 1 111 ? 7.481 -6.052 -8.225 1.00 95.12 111 TYR A C 1
ATOM 859 O O . TYR A 1 111 ? 6.414 -5.449 -8.185 1.00 95.12 111 TYR A O 1
ATOM 867 N N . ARG A 1 112 ? 8.102 -6.469 -7.118 1.00 94.62 112 ARG A N 1
ATOM 868 C CA . ARG A 1 112 ? 7.667 -6.119 -5.755 1.00 94.62 112 ARG A CA 1
ATOM 869 C C . ARG A 1 112 ? 8.583 -5.033 -5.220 1.00 94.62 112 ARG A C 1
ATOM 871 O O . ARG A 1 112 ? 9.798 -5.198 -5.267 1.00 94.62 112 ARG A O 1
ATOM 878 N N . ILE A 1 113 ? 8.007 -3.927 -4.765 1.00 94.38 113 ILE A N 1
ATOM 879 C CA . ILE A 1 113 ? 8.767 -2.718 -4.440 1.00 94.38 113 ILE A CA 1
ATOM 880 C C . ILE A 1 113 ? 8.247 -2.139 -3.137 1.00 94.38 113 ILE A C 1
ATOM 882 O O . ILE A 1 113 ? 7.039 -1.989 -2.982 1.00 94.38 113 ILE A O 1
ATOM 886 N N . GLY A 1 114 ? 9.150 -1.744 -2.248 1.00 90.88 114 GLY A N 1
ATOM 887 C CA . GLY A 1 114 ? 8.814 -1.145 -0.961 1.00 90.88 114 GLY A CA 1
ATOM 888 C C . GLY A 1 114 ? 8.999 -2.121 0.191 1.00 90.88 114 GLY A C 1
ATOM 889 O O . GLY A 1 114 ? 8.972 -3.338 0.014 1.00 90.88 114 GLY A O 1
ATOM 890 N N . TRP A 1 115 ? 9.217 -1.566 1.379 1.00 86.75 115 TRP A N 1
ATOM 891 C CA . TRP A 1 115 ? 9.524 -2.343 2.576 1.00 86.75 115 TRP A CA 1
ATOM 892 C C . TRP A 1 115 ? 8.392 -3.285 2.962 1.00 86.75 115 TRP A C 1
ATOM 894 O O . TRP A 1 115 ? 8.636 -4.457 3.221 1.00 86.75 115 TRP A O 1
ATOM 904 N N . ASP A 1 116 ? 7.154 -2.802 2.934 1.00 85.12 116 ASP A N 1
ATOM 905 C CA . ASP A 1 116 ? 5.967 -3.604 3.213 1.00 85.12 116 ASP A CA 1
ATOM 906 C C . ASP A 1 116 ? 5.732 -4.687 2.156 1.00 85.12 116 ASP A C 1
ATOM 908 O O . ASP A 1 116 ? 5.275 -5.764 2.494 1.00 85.12 116 ASP A O 1
ATOM 912 N N . ALA A 1 117 ? 6.091 -4.464 0.891 1.00 87.38 117 ALA A N 1
ATOM 913 C CA . ALA A 1 117 ? 5.958 -5.494 -0.144 1.00 87.38 117 ALA A CA 1
ATOM 914 C C . ALA A 1 117 ? 6.989 -6.637 -0.024 1.00 87.38 117 ALA A C 1
ATOM 916 O O . ALA A 1 117 ? 6.840 -7.665 -0.691 1.00 87.38 117 ALA A O 1
ATOM 917 N N . VAL A 1 118 ? 8.061 -6.426 0.748 1.00 84.62 118 VAL A N 1
ATOM 918 C CA . VAL A 1 118 ? 9.189 -7.360 0.894 1.00 84.62 118 VAL A CA 1
ATOM 919 C C . VAL A 1 118 ? 9.224 -8.013 2.278 1.00 84.62 118 VAL A C 1
ATOM 921 O O . VAL A 1 118 ? 9.612 -9.174 2.379 1.00 84.62 118 VAL A O 1
ATOM 924 N N . LEU A 1 119 ? 8.859 -7.279 3.333 1.00 80.06 119 LEU A N 1
ATOM 925 C CA . LEU A 1 119 ? 9.011 -7.698 4.731 1.00 80.06 119 LEU A CA 1
ATOM 926 C C . LEU A 1 119 ? 7.704 -8.135 5.410 1.00 80.06 119 LEU A C 1
ATOM 928 O O . LEU A 1 119 ? 7.781 -8.717 6.493 1.00 80.06 119 LEU A O 1
ATOM 932 N N . LEU A 1 120 ? 6.541 -7.830 4.823 1.00 72.50 120 LEU A N 1
ATOM 933 C CA . LEU A 1 120 ? 5.220 -8.256 5.306 1.00 72.50 120 LEU A CA 1
ATOM 934 C C . LEU A 1 120 ? 4.627 -9.322 4.380 1.00 72.50 120 LEU A C 1
ATOM 936 O O . LEU A 1 120 ? 3.966 -10.231 4.925 1.00 72.50 120 LEU A O 1
#